Protein AF-A0A495IDY4-F1 (afdb_monomer_lite)

Organism: NCBI:txid386892

Sequence (135 aa):
MRDIVADVEARPLDPSDDPRRRYAGGVSPDGDLYDPQGVVLTVVAEEVAGSDAVRILRTDAGVRIAWEGCGCGGSPECRMSWLSPGDVEILRLAGSEPEVLGRGRTPSWIDVWRGEDGRRVLFAHGDVGWGDALA

Radius of gyration: 18.57 Å; chains: 1; bounding box: 38×39×66 Å

Structure (mmCIF, N/CA/C/O backbone):
data_AF-A0A495IDY4-F1
#
_entry.id   AF-A0A495IDY4-F1
#
loop_
_atom_site.group_PDB
_atom_site.id
_atom_site.type_symbol
_atom_site.label_atom_id
_atom_site.label_alt_id
_atom_site.label_comp_id
_atom_site.label_asym_id
_atom_site.label_entity_id
_atom_site.label_seq_id
_atom_site.pdbx_PDB_ins_code
_atom_site.Cartn_x
_atom_site.Cartn_y
_atom_site.Cartn_z
_atom_site.occupancy
_atom_site.B_iso_or_equiv
_atom_site.auth_seq_id
_atom_site.auth_comp_id
_atom_site.auth_asym_id
_atom_site.auth_atom_id
_atom_site.pdbx_PDB_model_num
ATOM 1 N N . MET A 1 1 ? 24.175 -18.217 -51.872 1.00 45.31 1 MET A N 1
ATOM 2 C CA . MET A 1 1 ? 23.631 -17.191 -50.962 1.00 45.31 1 MET A CA 1
ATOM 3 C C . MET A 1 1 ? 23.455 -17.892 -49.626 1.00 45.31 1 MET A C 1
ATOM 5 O O . MET A 1 1 ? 22.656 -18.811 -49.574 1.00 45.31 1 MET A O 1
ATOM 9 N N . ARG A 1 2 ? 24.357 -17.662 -48.662 1.00 43.53 2 ARG A N 1
ATOM 10 C CA . ARG A 1 2 ? 24.396 -18.407 -47.391 1.00 43.53 2 ARG A CA 1
ATOM 11 C C . ARG A 1 2 ? 23.557 -17.663 -46.357 1.00 43.53 2 ARG A C 1
ATOM 13 O O . ARG A 1 2 ? 23.829 -16.490 -46.116 1.00 43.53 2 ARG A O 1
ATOM 20 N N . ASP A 1 3 ? 22.581 -18.366 -45.796 1.00 46.03 3 ASP A N 1
ATOM 21 C CA . ASP A 1 3 ? 21.849 -17.988 -44.593 1.00 46.03 3 ASP A CA 1
ATOM 22 C C . ASP A 1 3 ? 22.819 -17.731 -43.435 1.00 46.03 3 ASP A C 1
ATOM 24 O O . ASP A 1 3 ? 23.678 -18.561 -43.132 1.00 46.03 3 ASP A O 1
ATOM 28 N N . ILE A 1 4 ? 22.668 -16.576 -42.792 1.00 47.88 4 ILE A N 1
ATOM 29 C CA . ILE A 1 4 ? 23.207 -16.294 -41.461 1.00 47.88 4 ILE A CA 1
ATOM 30 C C . ILE A 1 4 ? 21.991 -15.930 -40.615 1.00 47.88 4 ILE A C 1
ATOM 32 O O . ILE A 1 4 ? 21.691 -14.759 -40.396 1.00 47.88 4 ILE A O 1
ATOM 36 N N . VAL A 1 5 ? 21.239 -16.946 -40.195 1.00 50.88 5 VAL A N 1
ATOM 37 C CA . VAL A 1 5 ? 20.364 -16.798 -39.034 1.00 50.88 5 VAL A CA 1
ATOM 38 C C . VAL A 1 5 ? 21.294 -16.977 -37.846 1.00 50.88 5 VAL A C 1
ATOM 40 O O . VAL A 1 5 ? 21.751 -18.081 -37.567 1.00 50.88 5 VAL A O 1
ATOM 43 N N . ALA A 1 6 ? 21.698 -15.862 -37.245 1.00 52.44 6 ALA A N 1
ATOM 44 C CA . ALA A 1 6 ? 22.443 -15.894 -36.003 1.00 52.44 6 ALA A CA 1
ATOM 45 C C . ALA A 1 6 ? 21.514 -16.456 -34.924 1.00 52.44 6 ALA A C 1
ATOM 47 O O . ALA A 1 6 ? 20.547 -15.799 -34.535 1.00 52.44 6 ALA A O 1
ATOM 48 N N . ASP A 1 7 ? 21.816 -17.672 -34.473 1.00 47.59 7 ASP A N 1
ATOM 49 C CA . ASP A 1 7 ? 21.379 -18.189 -33.184 1.00 47.59 7 ASP A CA 1
ATOM 50 C C . ASP A 1 7 ? 21.839 -17.195 -32.114 1.00 47.59 7 ASP A C 1
ATOM 52 O O . ASP A 1 7 ? 22.994 -17.178 -31.685 1.00 47.59 7 ASP A O 1
ATOM 56 N N . VAL A 1 8 ? 20.929 -16.318 -31.698 1.00 56.97 8 VAL A N 1
ATOM 57 C CA . VAL A 1 8 ? 21.037 -15.649 -30.407 1.00 56.97 8 VAL A CA 1
ATOM 58 C C . VAL A 1 8 ? 20.713 -16.726 -29.383 1.00 56.97 8 VAL A C 1
ATOM 60 O O . VAL A 1 8 ? 19.572 -16.871 -28.947 1.00 56.97 8 VAL A O 1
ATOM 63 N N . GLU A 1 9 ? 21.714 -17.545 -29.060 1.00 52.09 9 GLU A N 1
ATOM 64 C CA . GLU A 1 9 ? 21.647 -18.451 -27.924 1.00 52.09 9 GLU A CA 1
ATOM 65 C C . GLU A 1 9 ? 21.310 -17.598 -26.701 1.00 52.09 9 GLU A C 1
ATOM 67 O O . GLU A 1 9 ? 22.083 -16.727 -26.290 1.00 52.09 9 GLU A O 1
ATOM 72 N N . ALA A 1 10 ? 20.106 -17.796 -26.167 1.00 59.25 10 ALA A N 1
ATOM 73 C CA . ALA A 1 10 ? 19.647 -17.138 -24.962 1.00 59.25 10 ALA A CA 1
ATOM 74 C C . ALA A 1 10 ? 20.629 -17.485 -23.838 1.00 59.25 10 ALA A C 1
ATOM 76 O O . ALA A 1 10 ? 20.575 -18.574 -23.264 1.00 59.25 10 ALA A O 1
ATOM 77 N N . ARG A 1 11 ? 21.562 -16.568 -23.539 1.00 55.53 11 ARG A N 1
ATOM 78 C CA . ARG A 1 11 ? 22.365 -16.654 -22.320 1.00 55.53 11 ARG A CA 1
ATOM 79 C C . ARG A 1 11 ? 21.371 -16.792 -21.168 1.00 55.53 11 ARG A C 1
ATOM 81 O O . ARG A 1 11 ? 20.459 -15.965 -21.090 1.00 55.53 11 ARG A O 1
ATOM 88 N N . PRO A 1 12 ? 21.509 -17.806 -20.298 1.00 56.28 12 PRO A N 1
ATOM 89 C CA . PRO A 1 12 ? 20.689 -17.865 -19.106 1.00 56.28 12 PRO A CA 1
ATOM 90 C C . PRO A 1 12 ? 20.910 -16.554 -18.356 1.00 56.28 12 PRO A C 1
ATOM 92 O O . PRO A 1 12 ? 22.054 -16.220 -18.036 1.00 56.28 12 PRO A O 1
ATOM 95 N N . LEU A 1 13 ? 19.833 -15.788 -18.165 1.00 59.78 13 LEU A N 1
ATOM 96 C CA . LEU A 1 13 ? 19.868 -14.603 -17.319 1.00 59.78 13 LEU A CA 1
ATOM 97 C C . LEU A 1 13 ? 20.404 -15.054 -15.962 1.00 59.78 13 LEU A C 1
ATOM 99 O O . LEU A 1 13 ? 19.945 -16.065 -15.417 1.00 59.78 13 LEU A O 1
ATOM 103 N N . ASP A 1 14 ? 21.412 -14.351 -15.451 1.00 65.25 14 ASP A N 1
ATOM 104 C CA . ASP A 1 14 ? 21.842 -14.555 -14.076 1.00 65.25 14 ASP A CA 1
ATOM 105 C C . ASP A 1 14 ? 20.590 -14.392 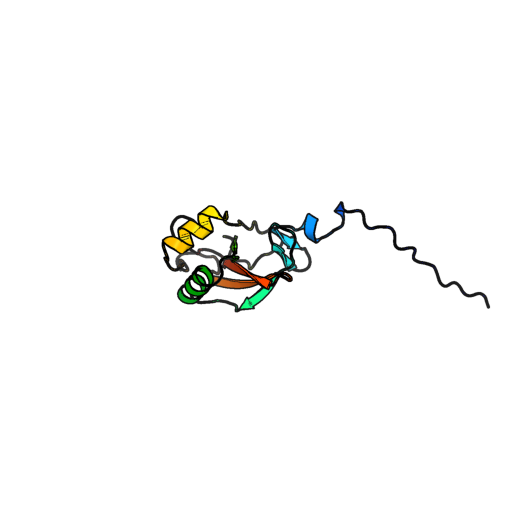-13.192 1.00 65.25 14 ASP A C 1
ATOM 107 O O . ASP A 1 14 ? 19.829 -13.447 -13.397 1.00 65.25 14 ASP A O 1
ATOM 111 N N . PRO A 1 15 ? 20.304 -15.280 -12.227 1.00 59.56 15 PRO A N 1
ATOM 112 C CA . PRO A 1 15 ? 19.169 -15.098 -11.323 1.00 59.56 15 PRO A CA 1
ATOM 113 C C . PRO A 1 15 ? 19.171 -13.752 -10.569 1.00 59.56 15 PRO A C 1
ATOM 115 O O . PRO A 1 15 ? 18.150 -13.387 -9.989 1.00 59.56 15 PRO A O 1
ATOM 118 N N . SER A 1 16 ? 20.296 -13.027 -10.541 1.00 63.22 16 SER A N 1
ATOM 119 C CA . SER A 1 16 ? 2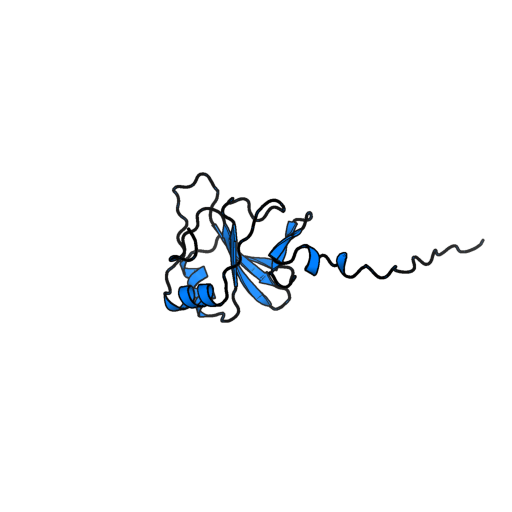0.415 -11.646 -10.046 1.00 63.22 16 SER A CA 1
ATOM 120 C C . SER A 1 16 ? 19.979 -10.556 -11.044 1.00 63.22 16 SER A C 1
ATOM 122 O O . SER A 1 16 ? 19.826 -9.394 -10.651 1.00 63.22 16 SER A O 1
ATOM 124 N N . ASP A 1 17 ? 19.719 -10.919 -12.301 1.00 79.38 17 ASP A N 1
ATOM 125 C CA . ASP A 1 17 ? 19.084 -10.086 -13.331 1.00 79.38 17 ASP A CA 1
ATOM 126 C C . ASP A 1 17 ? 17.559 -10.195 -13.347 1.00 79.38 17 ASP A C 1
ATOM 128 O O . ASP A 1 17 ? 16.910 -9.469 -14.097 1.00 79.38 17 ASP A O 1
ATOM 132 N N . ASP A 1 18 ? 16.970 -11.044 -12.500 1.00 87.50 18 ASP A N 1
ATOM 133 C CA . ASP A 1 18 ? 15.518 -11.108 -12.346 1.00 87.50 18 ASP A CA 1
ATOM 134 C C . ASP A 1 18 ? 14.991 -9.802 -11.708 1.00 87.50 18 ASP A C 1
ATOM 136 O O . ASP A 1 18 ? 15.255 -9.549 -10.520 1.00 87.50 18 ASP A O 1
ATOM 140 N N . PRO A 1 19 ? 14.227 -8.970 -12.448 1.00 88.12 19 PRO A N 1
ATOM 141 C CA . PRO A 1 19 ? 13.697 -7.710 -11.933 1.00 88.12 19 PRO A CA 1
ATOM 142 C C . PRO A 1 19 ? 12.803 -7.922 -10.709 1.00 88.12 19 PRO A C 1
ATOM 144 O O . PRO A 1 19 ? 12.821 -7.100 -9.796 1.00 88.12 19 PRO A O 1
ATOM 147 N N . ARG A 1 20 ? 12.113 -9.065 -10.616 1.00 90.75 20 ARG A N 1
ATOM 148 C CA . ARG A 1 20 ? 11.261 -9.400 -9.467 1.00 90.75 20 ARG A CA 1
ATOM 149 C C . ARG A 1 20 ? 12.054 -9.466 -8.170 1.00 90.75 20 ARG A C 1
ATOM 151 O O . ARG A 1 20 ? 11.572 -9.057 -7.122 1.00 90.75 20 ARG A O 1
ATOM 158 N N . ARG A 1 21 ? 13.292 -9.962 -8.226 1.00 90.06 21 ARG A N 1
ATOM 159 C CA . ARG A 1 21 ? 14.184 -10.010 -7.059 1.00 90.06 21 ARG A CA 1
ATOM 160 C C . ARG A 1 21 ? 14.843 -8.665 -6.800 1.00 90.06 21 ARG A C 1
ATOM 162 O O . ARG A 1 21 ? 14.984 -8.273 -5.648 1.00 90.06 21 ARG A O 1
ATOM 169 N N . ARG A 1 22 ? 15.260 -7.981 -7.867 1.00 90.56 22 ARG A N 1
ATOM 170 C CA . ARG A 1 22 ? 15.982 -6.706 -7.790 1.00 90.56 22 ARG A CA 1
ATOM 171 C C . ARG A 1 22 ? 15.126 -5.581 -7.213 1.00 90.56 22 ARG A C 1
ATOM 173 O O . ARG A 1 22 ? 15.655 -4.757 -6.473 1.00 90.56 22 ARG A O 1
ATOM 180 N N . TYR A 1 23 ? 13.839 -5.563 -7.544 1.00 91.88 23 TYR A N 1
ATOM 181 C CA . TYR A 1 23 ? 12.921 -4.484 -7.185 1.00 91.88 23 TYR A CA 1
ATOM 182 C C . TYR A 1 23 ? 11.875 -4.892 -6.147 1.00 91.88 23 TYR A C 1
ATOM 184 O O . TYR A 1 23 ? 10.955 -4.123 -5.907 1.00 91.88 23 TYR A O 1
ATOM 192 N N . ALA A 1 24 ? 12.005 -6.062 -5.509 1.00 93.62 24 ALA A N 1
ATOM 193 C CA . ALA A 1 24 ? 11.064 -6.521 -4.489 1.00 93.62 24 ALA A CA 1
ATOM 194 C C . ALA A 1 24 ? 10.797 -5.435 -3.426 1.00 93.62 24 ALA A C 1
ATOM 196 O O . ALA A 1 24 ? 11.708 -4.980 -2.733 1.00 93.62 24 ALA A O 1
ATOM 197 N N . GLY A 1 25 ? 9.530 -5.039 -3.302 1.00 93.38 25 GLY A N 1
ATOM 198 C CA . GLY A 1 25 ? 9.050 -4.014 -2.381 1.00 93.38 25 GLY A CA 1
ATOM 199 C C . GLY A 1 25 ? 9.277 -2.572 -2.843 1.00 93.38 25 GLY A C 1
ATOM 200 O O . GLY A 1 25 ? 9.081 -1.665 -2.034 1.00 93.38 25 GLY A O 1
ATOM 201 N N . GLY A 1 26 ? 9.703 -2.352 -4.086 1.00 92.75 26 GLY A N 1
ATOM 202 C CA . GLY A 1 26 ? 10.017 -1.039 -4.639 1.00 92.75 26 GLY A CA 1
ATOM 203 C C . GLY A 1 26 ? 9.559 -0.870 -6.086 1.00 92.75 26 GLY A C 1
ATOM 204 O O . GLY A 1 26 ? 8.755 -1.649 -6.597 1.00 92.75 26 GLY A O 1
ATOM 205 N N . VAL A 1 27 ? 10.077 0.172 -6.739 1.00 91.69 27 VAL A N 1
ATOM 206 C CA . VAL A 1 27 ? 9.711 0.553 -8.109 1.00 91.69 27 VAL A CA 1
ATOM 207 C C . VAL A 1 27 ? 10.919 0.418 -9.032 1.00 91.69 27 VAL A C 1
ATOM 209 O O . VAL A 1 27 ? 12.033 0.815 -8.676 1.00 91.69 27 VAL A O 1
ATOM 212 N N . SER A 1 28 ? 10.717 -0.179 -10.209 1.00 91.25 28 SER A N 1
ATOM 213 C CA . SER A 1 28 ? 11.749 -0.275 -11.244 1.00 91.25 28 SER A CA 1
ATOM 214 C C . SER A 1 28 ? 11.991 1.081 -11.924 1.00 91.25 28 SER A C 1
ATOM 216 O O . SER A 1 28 ? 11.131 1.958 -11.885 1.00 91.25 28 SER A O 1
ATOM 218 N N . PRO A 1 29 ? 13.125 1.268 -12.625 1.00 89.56 29 PRO A N 1
ATOM 219 C CA . PRO A 1 29 ? 13.356 2.458 -13.448 1.00 89.56 29 PRO A CA 1
ATOM 220 C C . PRO A 1 29 ? 12.285 2.717 -14.520 1.00 89.56 29 PRO A C 1
ATOM 222 O O . PRO A 1 29 ? 12.134 3.858 -14.947 1.00 89.56 29 PRO A O 1
ATOM 225 N N . ASP A 1 30 ? 11.553 1.679 -14.934 1.00 89.38 30 ASP A N 1
ATOM 226 C CA . ASP A 1 30 ? 10.466 1.767 -15.915 1.00 89.38 30 ASP A CA 1
ATOM 227 C C . ASP A 1 30 ? 9.118 2.165 -15.278 1.00 89.38 30 ASP A C 1
ATOM 229 O O . ASP A 1 30 ? 8.149 2.415 -15.990 1.00 89.38 30 ASP A O 1
ATOM 233 N N . GLY A 1 31 ? 9.061 2.268 -13.943 1.00 87.75 31 GLY A N 1
ATOM 234 C CA . GLY A 1 31 ? 7.874 2.671 -13.186 1.00 87.75 31 GLY A CA 1
ATOM 235 C C . GLY A 1 31 ? 7.005 1.513 -12.688 1.00 87.75 31 GLY A C 1
ATOM 236 O O . GLY A 1 31 ? 5.935 1.757 -12.136 1.00 87.75 31 GLY A O 1
ATOM 237 N N . ASP A 1 32 ? 7.443 0.261 -12.845 1.00 91.81 32 ASP A N 1
ATOM 238 C CA . ASP A 1 32 ? 6.697 -0.892 -12.335 1.00 91.81 32 ASP A CA 1
ATOM 239 C C . ASP A 1 32 ? 6.866 -1.014 -10.820 1.00 91.81 32 ASP A C 1
ATOM 241 O O . ASP A 1 32 ? 7.991 -1.095 -10.321 1.00 91.81 32 ASP A O 1
ATOM 245 N N . LEU A 1 33 ? 5.754 -1.101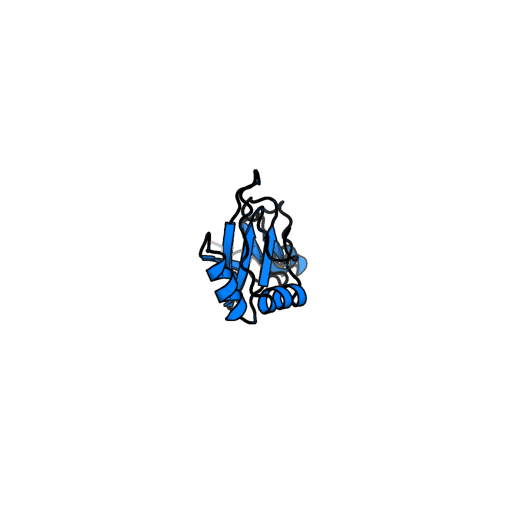 -10.092 1.00 92.69 33 LEU A N 1
ATOM 246 C CA . LEU A 1 33 ? 5.741 -1.362 -8.656 1.00 92.69 33 LEU A CA 1
ATOM 247 C C . LEU A 1 33 ? 5.746 -2.871 -8.378 1.00 92.69 33 LEU A C 1
ATOM 249 O O . LEU A 1 33 ? 4.965 -3.624 -8.963 1.00 92.69 33 LEU A O 1
ATOM 253 N N . TYR A 1 34 ? 6.575 -3.306 -7.431 1.00 95.06 34 TYR A N 1
ATOM 254 C CA . TYR A 1 34 ? 6.674 -4.694 -6.989 1.00 95.06 34 TYR A CA 1
ATOM 255 C C . TYR A 1 34 ? 6.356 -4.815 -5.500 1.00 95.06 34 TYR A C 1
ATOM 257 O O . TYR A 1 34 ? 6.813 -4.022 -4.675 1.00 95.06 34 TYR A O 1
ATOM 265 N N . ASP A 1 35 ? 5.626 -5.863 -5.126 1.00 95.31 35 ASP A N 1
ATOM 266 C CA . ASP A 1 35 ? 5.449 -6.219 -3.719 1.00 95.31 35 ASP A CA 1
ATOM 267 C C . ASP A 1 35 ? 6.758 -6.767 -3.097 1.00 95.31 35 ASP A C 1
ATOM 269 O O . ASP A 1 35 ? 7.713 -7.075 -3.822 1.00 95.31 35 ASP A O 1
ATOM 273 N N . PRO A 1 36 ? 6.842 -6.945 -1.762 1.00 95.38 36 PRO A N 1
ATOM 274 C CA . PRO A 1 36 ? 8.039 -7.474 -1.095 1.00 95.38 36 PRO A CA 1
ATOM 275 C C . PRO A 1 36 ? 8.456 -8.892 -1.518 1.00 95.38 36 PRO A C 1
ATOM 277 O O . PRO A 1 36 ? 9.500 -9.382 -1.094 1.00 95.38 36 PRO A O 1
ATOM 280 N N . GLN A 1 37 ? 7.633 -9.583 -2.302 1.00 94.06 37 GLN A N 1
ATOM 281 C CA . GLN A 1 37 ? 7.851 -10.923 -2.828 1.00 94.06 37 GLN A CA 1
ATOM 282 C C . GLN A 1 37 ? 8.233 -10.886 -4.316 1.00 94.06 37 GLN A C 1
ATOM 284 O O . GLN A 1 37 ? 8.472 -11.943 -4.902 1.00 94.06 37 GLN A O 1
ATOM 289 N N . GLY A 1 38 ? 8.331 -9.694 -4.912 1.00 95.19 38 GLY A N 1
ATOM 290 C CA . GLY A 1 38 ? 8.677 -9.494 -6.313 1.00 95.19 38 GLY A CA 1
ATOM 291 C C . GLY A 1 38 ? 7.504 -9.660 -7.278 1.00 95.19 38 GLY A C 1
ATOM 292 O O . GLY A 1 38 ? 7.727 -9.835 -8.474 1.00 95.19 38 GLY A O 1
ATOM 293 N N . VAL A 1 39 ? 6.260 -9.646 -6.799 1.00 96.19 39 VAL A N 1
ATOM 294 C CA . VAL A 1 39 ? 5.070 -9.681 -7.659 1.00 96.19 39 VAL A CA 1
ATOM 295 C C . VAL A 1 39 ? 4.824 -8.287 -8.218 1.00 96.19 39 VAL A C 1
ATOM 297 O O . VAL A 1 39 ? 4.726 -7.328 -7.454 1.00 96.19 39 VAL A O 1
ATOM 300 N N . VAL A 1 40 ? 4.694 -8.187 -9.542 1.00 95.88 40 VAL A N 1
ATOM 301 C CA . VAL A 1 40 ? 4.346 -6.934 -10.226 1.00 95.88 40 VAL A CA 1
ATOM 302 C C . VAL A 1 40 ? 2.926 -6.530 -9.844 1.00 95.88 40 VAL A C 1
ATOM 304 O O . VAL A 1 40 ? 2.011 -7.361 -9.832 1.00 95.88 40 VAL A O 1
ATOM 307 N N . LEU A 1 41 ? 2.747 -5.252 -9.537 1.00 96.44 41 LEU A N 1
ATOM 308 C CA . LEU A 1 41 ? 1.481 -4.656 -9.151 1.00 96.44 41 LEU A CA 1
ATOM 309 C C . LEU A 1 41 ? 0.957 -3.753 -10.268 1.00 96.44 41 LEU A C 1
ATOM 311 O O . LEU A 1 41 ? 1.703 -3.009 -10.893 1.00 96.44 41 LEU A O 1
ATOM 315 N N . THR A 1 42 ? -0.358 -3.767 -10.464 1.00 96.81 42 THR A N 1
ATOM 316 C CA . THR A 1 42 ? -1.059 -2.831 -11.353 1.00 96.81 42 THR A CA 1
ATOM 317 C C . THR A 1 42 ? -2.114 -2.065 -10.576 1.00 96.81 42 THR A C 1
ATOM 319 O O . THR A 1 42 ? -2.862 -2.681 -9.807 1.00 96.81 42 THR A O 1
ATOM 322 N N . VAL A 1 43 ? -2.219 -0.758 -10.799 1.00 96.31 43 VAL A N 1
ATOM 323 C CA . VAL A 1 43 ? -3.289 0.056 -10.217 1.00 96.31 43 VAL A CA 1
ATOM 324 C C . VAL A 1 43 ? -4.657 -0.411 -10.731 1.00 96.31 43 VAL A C 1
ATOM 326 O O . VAL A 1 43 ? -4.829 -0.720 -11.911 1.00 96.31 43 VAL A O 1
ATOM 329 N N . VAL A 1 44 ? -5.631 -0.534 -9.829 1.00 97.56 44 VAL A N 1
ATOM 330 C CA . VAL A 1 44 ? -7.013 -0.940 -10.151 1.00 97.56 44 VAL A CA 1
ATOM 331 C C . VAL A 1 44 ? -8.061 0.060 -9.671 1.00 97.56 44 VAL A C 1
ATOM 333 O O . VAL A 1 44 ? -9.191 0.018 -10.155 1.00 97.56 44 VAL A O 1
ATOM 336 N N . ALA A 1 45 ? -7.706 0.938 -8.735 1.00 97.56 45 ALA A N 1
ATOM 337 C CA . ALA A 1 45 ? -8.482 2.114 -8.370 1.00 97.56 45 ALA A CA 1
ATOM 338 C C . ALA A 1 45 ? -7.534 3.184 -7.824 1.00 97.56 45 ALA A C 1
ATOM 340 O O . ALA A 1 45 ? -6.658 2.858 -7.025 1.00 97.56 45 ALA A O 1
ATOM 341 N N . GLU A 1 46 ? -7.733 4.425 -8.245 1.00 96.38 46 GLU A N 1
ATOM 342 C CA . GLU A 1 46 ? -6.945 5.577 -7.804 1.00 96.38 46 GLU A CA 1
ATOM 343 C C . GLU A 1 46 ? -7.746 6.419 -6.806 1.00 96.38 46 GLU A C 1
ATOM 345 O O . GLU A 1 46 ? -8.978 6.452 -6.878 1.00 96.38 46 GLU A O 1
ATOM 350 N N . GLU A 1 47 ? -7.048 7.083 -5.885 1.00 94.81 47 GLU A N 1
ATOM 351 C CA . GLU A 1 47 ? -7.597 8.064 -4.935 1.00 94.81 47 GLU A CA 1
ATOM 352 C C . GLU A 1 47 ? -8.867 7.584 -4.193 1.00 94.81 47 GLU A C 1
ATOM 354 O O . GLU A 1 47 ? -9.887 8.277 -4.112 1.00 94.81 47 GLU A O 1
ATOM 359 N N . VAL A 1 48 ? -8.832 6.368 -3.639 1.00 96.56 48 VAL A N 1
ATOM 360 C CA . VAL A 1 48 ? -9.974 5.791 -2.918 1.00 96.56 48 VAL A CA 1
ATOM 361 C C . VAL A 1 48 ? -10.213 6.470 -1.569 1.00 96.56 48 VAL A C 1
ATOM 363 O O . VAL A 1 48 ? -9.288 6.878 -0.866 1.00 96.56 48 VAL A O 1
ATOM 366 N N . ALA A 1 49 ? -11.481 6.536 -1.157 1.00 95.31 49 ALA A N 1
ATOM 367 C CA . ALA A 1 49 ? -11.851 7.046 0.159 1.00 95.31 49 ALA A CA 1
ATOM 368 C C . ALA A 1 49 ? -11.363 6.119 1.291 1.00 95.31 49 ALA A C 1
ATOM 370 O O . ALA A 1 49 ? -11.294 4.896 1.131 1.00 95.31 49 ALA A O 1
ATOM 371 N N . GLY A 1 50 ? -11.112 6.677 2.480 1.00 94.81 50 GLY A N 1
ATOM 372 C CA . GLY A 1 50 ? -10.681 5.895 3.648 1.00 94.81 50 GLY A CA 1
ATOM 373 C C . GLY A 1 50 ? -11.662 4.783 4.042 1.00 94.81 50 GLY A C 1
ATOM 374 O O . GLY A 1 50 ? -11.250 3.663 4.353 1.00 94.81 50 GLY A O 1
ATOM 375 N N . SER A 1 51 ? -12.965 5.033 3.915 1.00 95.62 51 SER A N 1
ATOM 376 C CA . SER A 1 51 ? -14.010 4.021 4.125 1.00 95.62 51 SER A CA 1
ATOM 377 C C . SER A 1 51 ? -13.911 2.833 3.154 1.00 95.62 51 SER A C 1
ATOM 379 O O . SER A 1 51 ? -14.134 1.685 3.554 1.00 95.62 51 SER A O 1
ATOM 381 N N . ASP A 1 52 ? -13.503 3.058 1.901 1.00 96.69 52 ASP A N 1
ATOM 382 C CA . ASP A 1 52 ? -13.244 1.987 0.935 1.00 96.69 52 ASP A CA 1
ATOM 383 C C . ASP A 1 52 ? -11.977 1.200 1.277 1.00 96.69 52 ASP A C 1
ATOM 385 O O . ASP A 1 52 ? -11.983 -0.033 1.185 1.00 96.69 52 ASP A O 1
ATOM 389 N N . ALA A 1 53 ? -10.925 1.880 1.743 1.00 96.62 53 ALA A N 1
ATOM 390 C CA . ALA A 1 53 ? -9.707 1.238 2.230 1.00 96.62 53 ALA A CA 1
ATOM 391 C C . ALA A 1 53 ? -10.006 0.302 3.418 1.00 96.62 53 ALA A C 1
ATOM 393 O O . ALA A 1 53 ? -9.596 -0.862 3.412 1.00 96.62 53 ALA A O 1
ATOM 394 N N . VAL A 1 54 ? -10.816 0.745 4.388 1.00 96.19 54 VAL A N 1
ATOM 395 C CA . VAL A 1 54 ? -11.263 -0.093 5.517 1.00 96.19 54 VAL A CA 1
ATOM 396 C C . VAL A 1 54 ? -12.140 -1.253 5.057 1.00 96.19 54 VAL A C 1
ATOM 398 O O . VAL A 1 54 ? -11.985 -2.380 5.536 1.00 96.19 54 VAL A O 1
ATOM 401 N N . ARG A 1 55 ? -13.055 -1.023 4.110 1.00 96.44 55 ARG A N 1
ATOM 402 C CA . ARG A 1 55 ? -13.891 -2.089 3.544 1.00 96.44 55 ARG A CA 1
ATOM 403 C C . ARG A 1 55 ? -13.036 -3.170 2.882 1.00 96.44 55 ARG A C 1
ATOM 405 O O . ARG A 1 55 ? -13.293 -4.356 3.099 1.00 96.44 55 ARG A O 1
ATOM 412 N N . ILE A 1 56 ? -12.022 -2.791 2.103 1.00 96.50 56 ILE A N 1
ATOM 413 C CA . ILE A 1 56 ? -11.066 -3.736 1.509 1.00 96.50 56 ILE A CA 1
ATOM 414 C C . ILE A 1 56 ? -10.312 -4.474 2.617 1.00 96.50 56 ILE A C 1
ATOM 416 O O . ILE A 1 56 ? -10.313 -5.702 2.622 1.00 96.50 56 ILE A O 1
ATOM 420 N N . LEU A 1 57 ? -9.770 -3.753 3.603 1.00 96.00 57 LEU A N 1
ATOM 421 C CA . LEU A 1 57 ? -9.018 -4.333 4.717 1.00 96.00 57 LEU A CA 1
ATOM 422 C C . LEU A 1 57 ? -9.799 -5.396 5.501 1.00 96.00 57 LEU A C 1
ATOM 424 O O . LEU A 1 57 ? -9.234 -6.416 5.903 1.00 96.00 57 LEU A O 1
ATOM 428 N N . ARG A 1 58 ? -11.105 -5.187 5.691 1.00 94.56 58 ARG A N 1
ATOM 429 C CA . ARG A 1 58 ? -11.991 -6.128 6.391 1.00 94.56 58 ARG A CA 1
ATOM 430 C C . ARG A 1 58 ? -12.409 -7.330 5.548 1.00 94.56 58 ARG A C 1
ATOM 432 O O . ARG A 1 58 ? -12.684 -8.386 6.108 1.00 94.56 58 ARG A O 1
ATOM 439 N N . THR A 1 59 ? -12.522 -7.168 4.232 1.00 94.44 59 THR A N 1
ATOM 440 C CA . THR A 1 59 ? -13.067 -8.209 3.340 1.00 94.44 59 THR A CA 1
ATOM 441 C C . THR A 1 59 ? -11.992 -9.050 2.660 1.00 94.44 59 THR A C 1
ATOM 443 O O . THR A 1 59 ? -12.285 -10.162 2.225 1.00 94.44 59 THR A O 1
ATOM 446 N N . ASP A 1 60 ? -10.756 -8.557 2.598 1.00 94.19 60 ASP A N 1
ATOM 447 C CA . ASP A 1 60 ? -9.619 -9.234 1.987 1.00 94.19 60 ASP A CA 1
ATOM 448 C C . ASP A 1 60 ? -8.561 -9.570 3.050 1.00 94.19 60 ASP A C 1
ATOM 450 O O . ASP A 1 60 ? -7.768 -8.729 3.482 1.00 94.19 60 ASP A O 1
ATOM 454 N N . ALA A 1 61 ? -8.549 -10.830 3.491 1.00 86.75 61 ALA A N 1
ATOM 455 C CA . ALA A 1 61 ? -7.599 -11.316 4.492 1.00 86.75 61 ALA A CA 1
ATOM 456 C C . ALA A 1 61 ? -6.135 -11.257 4.012 1.00 86.75 61 ALA A C 1
ATOM 458 O O . ALA A 1 61 ? -5.224 -11.242 4.838 1.00 86.75 61 ALA A O 1
ATOM 459 N N . GLY A 1 62 ? -5.907 -11.223 2.693 1.00 91.94 62 GLY A N 1
ATOM 460 C CA . GLY A 1 62 ? -4.580 -11.218 2.079 1.00 91.94 62 GLY A CA 1
ATOM 461 C C . GLY A 1 62 ? -4.067 -9.834 1.691 1.00 91.94 62 GLY A C 1
ATOM 462 O O . GLY A 1 62 ? -2.985 -9.755 1.105 1.00 91.94 62 GLY A O 1
ATOM 463 N N . VAL A 1 63 ? -4.819 -8.766 1.982 1.00 96.31 63 VAL A N 1
ATOM 464 C CA . VAL A 1 63 ? -4.411 -7.406 1.622 1.00 96.31 63 VAL A CA 1
ATOM 465 C C . VAL A 1 63 ? -3.101 -7.023 2.312 1.00 96.31 63 VAL A C 1
ATOM 467 O O . VAL A 1 63 ? -2.864 -7.368 3.473 1.00 96.31 63 VAL A O 1
ATOM 470 N N . ARG A 1 64 ? -2.260 -6.272 1.603 1.00 97.00 64 ARG A N 1
ATOM 471 C CA . ARG A 1 64 ? -1.082 -5.612 2.178 1.00 97.00 64 ARG A CA 1
ATOM 472 C C . ARG A 1 64 ? -1.230 -4.103 2.137 1.00 97.00 64 ARG A C 1
ATOM 474 O O . ARG A 1 64 ? -2.013 -3.576 1.353 1.00 97.00 64 ARG A O 1
ATOM 481 N N . ILE A 1 65 ? -0.455 -3.425 2.974 1.00 97.19 65 ILE A N 1
ATOM 482 C CA . ILE A 1 65 ? -0.418 -1.967 3.020 1.00 97.19 65 ILE A CA 1
ATOM 483 C C . ILE A 1 65 ? 1.018 -1.524 2.757 1.00 97.19 65 ILE A C 1
ATOM 485 O O . ILE A 1 65 ? 1.946 -1.979 3.432 1.00 97.19 65 ILE A O 1
ATOM 489 N N . ALA A 1 66 ? 1.175 -0.666 1.756 1.00 96.19 66 ALA A N 1
ATOM 490 C CA . ALA A 1 66 ? 2.408 0.043 1.455 1.00 96.19 66 ALA A CA 1
ATOM 491 C C . ALA A 1 66 ? 2.211 1.530 1.757 1.00 96.19 66 ALA A C 1
ATOM 493 O O . ALA A 1 66 ? 1.099 2.048 1.646 1.00 96.19 66 ALA A O 1
ATOM 494 N N . TRP A 1 67 ? 3.286 2.215 2.122 1.00 95.06 67 TRP A N 1
ATOM 495 C CA . TRP A 1 67 ? 3.281 3.651 2.363 1.00 95.06 67 TRP A CA 1
ATOM 496 C C . TRP A 1 67 ? 4.546 4.315 1.830 1.00 95.06 67 TRP A C 1
ATOM 498 O O . TRP A 1 67 ? 5.651 3.796 2.008 1.00 95.06 67 TRP A O 1
ATOM 508 N N . GLU A 1 68 ? 4.384 5.482 1.215 1.00 92.06 68 GLU A N 1
ATOM 509 C CA . GLU A 1 68 ? 5.472 6.401 0.891 1.00 92.06 68 GLU A CA 1
ATOM 510 C C . GLU A 1 68 ? 5.166 7.824 1.377 1.00 92.06 68 GLU A C 1
ATOM 512 O O . GLU A 1 68 ? 4.202 8.452 0.957 1.00 92.06 68 GLU A O 1
ATOM 517 N N . GLY A 1 69 ? 6.030 8.388 2.223 1.00 88.12 69 GLY A N 1
ATOM 518 C CA . GLY A 1 69 ? 5.820 9.740 2.759 1.00 88.12 69 GLY A CA 1
ATOM 519 C C . GLY A 1 69 ? 6.137 10.891 1.787 1.00 88.12 69 GLY A C 1
ATOM 520 O O . GLY A 1 69 ? 5.792 12.031 2.072 1.00 88.12 69 GLY A O 1
ATOM 521 N N . CYS A 1 70 ? 6.803 10.644 0.646 1.00 86.31 70 CYS A N 1
ATOM 522 C CA . CYS A 1 70 ? 7.159 11.714 -0.309 1.00 86.31 70 CYS A CA 1
ATOM 523 C C . CYS A 1 70 ? 5.935 12.307 -1.031 1.00 86.31 70 CYS A C 1
ATOM 525 O O . CYS A 1 70 ? 6.011 13.447 -1.490 1.00 86.31 70 CYS A O 1
ATOM 527 N N . GLY A 1 71 ? 4.849 11.533 -1.177 1.00 82.75 71 GLY A N 1
ATOM 528 C CA . GLY A 1 71 ? 3.677 11.918 -1.970 1.00 82.75 71 GLY A CA 1
ATOM 529 C C . GLY A 1 71 ? 3.951 12.037 -3.471 1.00 82.75 71 GLY A C 1
ATOM 530 O O . GLY A 1 71 ? 3.399 12.909 -4.138 1.00 82.75 71 GLY A O 1
ATOM 531 N N . CYS A 1 72 ? 4.871 11.235 -3.995 1.00 82.69 72 CYS A N 1
ATOM 532 C CA . CYS A 1 72 ? 5.398 11.367 -5.349 1.00 82.69 72 CYS A CA 1
ATOM 533 C C . CYS A 1 72 ? 4.929 10.251 -6.294 1.00 82.69 72 CYS A C 1
ATOM 535 O O . CYS A 1 72 ? 5.235 10.298 -7.485 1.00 82.69 72 CYS A O 1
ATOM 537 N N . GLY A 1 73 ? 4.154 9.291 -5.784 1.00 77.62 73 GLY A N 1
ATOM 538 C CA . GLY A 1 73 ? 3.507 8.247 -6.573 1.00 77.62 73 GLY A CA 1
ATOM 539 C C . GLY A 1 73 ? 4.393 7.034 -6.842 1.00 77.62 73 GLY A C 1
ATOM 540 O O . GLY A 1 73 ? 4.139 6.308 -7.796 1.00 77.62 73 GLY A O 1
ATOM 541 N N . GLY A 1 74 ? 5.428 6.803 -6.027 1.00 75.88 74 GLY A N 1
ATOM 542 C CA . GLY A 1 74 ? 6.304 5.643 -6.163 1.00 75.88 74 GLY A CA 1
ATOM 543 C C . GLY A 1 74 ? 7.386 5.809 -7.228 1.00 75.88 74 GLY A C 1
ATOM 544 O O . GLY A 1 74 ? 7.529 4.957 -8.094 1.00 75.88 74 GLY A O 1
ATOM 545 N N . SER A 1 75 ? 8.186 6.874 -7.181 1.00 79.25 75 SER A N 1
ATOM 546 C CA . SER A 1 75 ? 9.390 6.941 -8.021 1.00 79.25 75 SER A CA 1
ATOM 547 C C . SER A 1 75 ? 10.505 6.003 -7.506 1.00 79.25 75 SER A C 1
ATOM 549 O O . SER A 1 75 ? 10.494 5.627 -6.329 1.00 79.25 75 SER A O 1
ATOM 551 N N . PRO A 1 76 ? 11.491 5.607 -8.340 1.00 79.94 76 PRO A N 1
ATOM 552 C CA . PRO A 1 76 ? 12.564 4.687 -7.934 1.00 79.94 76 PRO A CA 1
ATOM 553 C C . PRO A 1 76 ? 13.395 5.173 -6.737 1.00 79.94 76 PRO A C 1
ATOM 555 O O . PRO A 1 76 ? 13.939 4.371 -5.979 1.00 79.94 76 PRO A O 1
ATOM 558 N N . GLU A 1 77 ? 13.512 6.488 -6.559 1.00 80.56 77 GLU 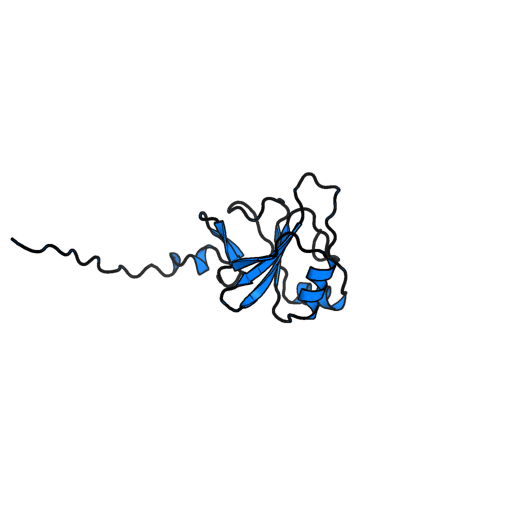A N 1
ATOM 559 C CA . GLU A 1 77 ? 14.196 7.105 -5.424 1.00 80.56 77 GLU A CA 1
ATOM 560 C C . GLU A 1 77 ? 13.381 7.096 -4.122 1.00 80.56 77 GLU A C 1
ATOM 562 O O . GLU A 1 77 ? 13.911 7.450 -3.062 1.00 80.56 77 GLU A O 1
ATOM 567 N N . CYS A 1 78 ? 12.116 6.675 -4.170 1.00 79.25 78 CYS A N 1
ATOM 568 C CA . CYS A 1 78 ? 11.220 6.769 -3.034 1.00 79.25 78 CYS A CA 1
ATOM 569 C C . CYS A 1 78 ? 11.154 5.490 -2.227 1.00 79.25 78 CYS A C 1
ATOM 571 O O . CYS A 1 78 ? 10.944 4.377 -2.709 1.00 79.25 78 CYS A O 1
ATOM 573 N N . ARG A 1 79 ? 11.382 5.675 -0.928 1.00 82.81 79 ARG A N 1
ATOM 574 C CA . ARG A 1 79 ? 11.436 4.580 0.019 1.00 82.81 79 ARG A CA 1
ATOM 575 C C . ARG A 1 79 ? 10.023 4.201 0.429 1.00 82.81 79 ARG A C 1
ATOM 577 O O . ARG A 1 79 ? 9.414 4.863 1.266 1.00 82.81 79 ARG A O 1
ATOM 584 N N . MET A 1 80 ? 9.559 3.090 -0.121 1.00 88.94 80 MET A N 1
ATOM 585 C CA . MET A 1 80 ? 8.336 2.436 0.315 1.00 88.94 80 MET A CA 1
ATOM 586 C C . MET A 1 80 ? 8.558 1.692 1.629 1.00 88.94 80 MET A C 1
ATOM 588 O O . MET A 1 80 ? 9.560 0.998 1.827 1.00 88.94 80 MET A O 1
ATOM 592 N N . SER A 1 81 ? 7.593 1.831 2.527 1.00 93.06 81 SER A N 1
ATOM 593 C CA . SER A 1 81 ? 7.489 1.051 3.752 1.00 93.06 81 SER A CA 1
ATOM 594 C C . SER A 1 81 ? 6.307 0.106 3.628 1.00 93.06 81 SER A C 1
ATOM 596 O O . SER A 1 81 ? 5.201 0.522 3.301 1.00 93.06 81 SER A O 1
ATOM 598 N N . TRP A 1 82 ? 6.543 -1.171 3.897 1.00 95.88 82 TRP A N 1
ATOM 599 C CA . TRP A 1 82 ? 5.507 -2.195 3.893 1.00 95.88 82 TRP A CA 1
ATOM 600 C C . TRP A 1 82 ? 5.167 -2.553 5.327 1.00 95.88 82 TRP A C 1
ATOM 602 O O . TRP A 1 82 ? 6.058 -2.913 6.100 1.00 95.88 82 TRP A O 1
ATOM 612 N N . LEU A 1 83 ? 3.887 -2.459 5.676 1.00 96.19 83 LEU A N 1
ATOM 613 C CA . LEU A 1 83 ? 3.436 -2.823 7.013 1.00 96.19 83 LEU A CA 1
ATOM 614 C C . LEU A 1 83 ? 3.610 -4.323 7.227 1.00 96.19 83 LEU A C 1
ATOM 616 O O . LEU A 1 83 ? 3.403 -5.137 6.317 1.00 96.19 83 LEU A O 1
ATOM 620 N N . SER A 1 84 ? 3.975 -4.698 8.453 1.00 94.88 84 SER A N 1
ATOM 621 C CA . SER A 1 84 ? 4.044 -6.107 8.809 1.00 94.88 84 SER A CA 1
ATOM 622 C C . SER A 1 84 ? 2.634 -6.717 8.822 1.00 94.88 84 SER A C 1
ATOM 624 O O . SER A 1 84 ? 1.650 -6.005 9.043 1.00 94.88 84 SER A O 1
ATOM 626 N N . PRO A 1 85 ? 2.492 -8.044 8.652 1.00 94.25 85 PRO A N 1
ATOM 627 C CA . PRO A 1 85 ? 1.190 -8.697 8.791 1.00 94.25 85 PRO A CA 1
ATOM 628 C C . PRO A 1 85 ? 0.507 -8.418 10.140 1.00 94.25 85 PRO A C 1
ATOM 630 O O . PRO A 1 85 ? -0.717 -8.364 10.200 1.00 94.25 85 PRO A O 1
ATOM 633 N N . GLY A 1 86 ? 1.293 -8.221 11.207 1.00 94.25 86 GLY A N 1
ATOM 634 C CA . GLY A 1 86 ? 0.782 -7.860 12.528 1.00 94.25 86 GLY A CA 1
ATOM 635 C C . GLY A 1 86 ? 0.188 -6.452 12.565 1.00 94.25 86 GLY A C 1
ATOM 636 O O . GLY A 1 86 ? -0.910 -6.281 13.083 1.00 94.25 86 GLY A O 1
ATOM 637 N N . ASP A 1 87 ? 0.855 -5.470 11.957 1.00 95.25 87 ASP A N 1
ATOM 638 C CA . ASP A 1 87 ? 0.354 -4.087 11.897 1.00 95.25 87 ASP A CA 1
ATOM 639 C C . ASP A 1 87 ? -0.924 -3.997 11.056 1.00 95.25 87 ASP A C 1
ATOM 641 O O . ASP A 1 87 ? -1.887 -3.340 11.447 1.00 95.25 87 ASP A O 1
ATOM 645 N N . VAL A 1 88 ? -0.976 -4.727 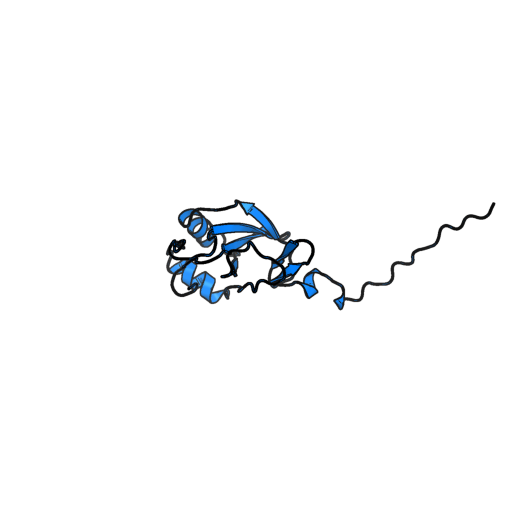9.935 1.00 95.75 88 VAL A N 1
ATOM 646 C CA . VAL A 1 88 ? -2.187 -4.829 9.105 1.00 95.75 88 VAL A CA 1
ATOM 647 C C . VAL A 1 88 ? -3.347 -5.439 9.899 1.00 95.75 88 VAL A C 1
ATOM 649 O O . VAL A 1 88 ? -4.476 -4.957 9.800 1.00 95.75 88 VAL A O 1
ATOM 652 N N . GLU A 1 89 ? -3.092 -6.471 10.709 1.00 94.50 89 GLU A N 1
ATOM 653 C CA . GLU A 1 89 ? -4.120 -7.071 11.569 1.00 94.50 89 GLU A CA 1
ATOM 654 C C . GLU A 1 89 ? -4.580 -6.115 12.676 1.00 94.50 89 GLU A C 1
ATOM 656 O O . GLU A 1 89 ? -5.779 -6.007 12.929 1.00 94.50 89 GLU A O 1
ATOM 661 N N . ILE A 1 90 ? -3.664 -5.363 13.294 1.00 94.00 90 ILE A N 1
ATOM 662 C CA . ILE A 1 90 ? -4.011 -4.332 14.282 1.00 94.00 90 ILE A CA 1
ATOM 663 C C . ILE A 1 90 ? -4.941 -3.286 13.656 1.00 94.00 90 ILE A C 1
ATOM 665 O O . ILE A 1 90 ? -5.989 -2.984 14.228 1.00 94.00 90 ILE A O 1
ATOM 669 N N . LEU A 1 91 ? -4.615 -2.784 12.460 1.00 94.69 91 LEU A N 1
ATOM 670 C CA . LEU A 1 91 ? -5.474 -1.843 11.735 1.00 94.69 91 LEU A CA 1
ATOM 671 C C . LEU A 1 91 ? -6.833 -2.456 11.386 1.00 94.69 91 LEU A C 1
ATOM 673 O O . LEU A 1 91 ? -7.867 -1.802 11.539 1.00 94.69 91 LEU A O 1
ATOM 677 N N . ARG A 1 92 ? -6.853 -3.726 10.964 1.00 94.56 92 ARG A N 1
ATOM 678 C CA . ARG A 1 92 ? -8.086 -4.453 10.644 1.00 94.56 92 ARG A CA 1
ATOM 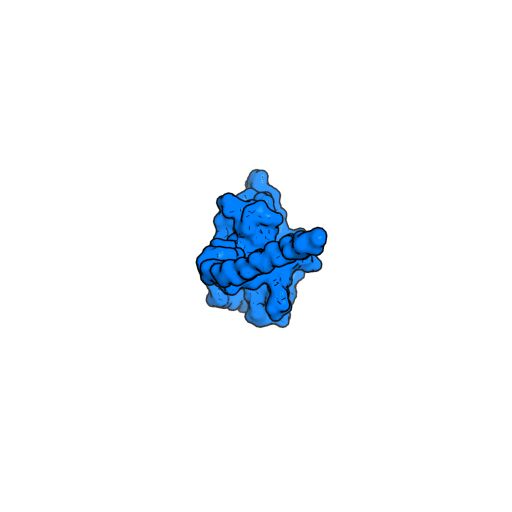679 C C . ARG A 1 92 ? -9.010 -4.556 11.858 1.00 94.56 92 ARG A C 1
ATOM 681 O O . ARG A 1 92 ? -10.209 -4.313 11.716 1.00 94.56 92 ARG A O 1
ATOM 688 N N . LEU A 1 93 ? -8.464 -4.896 13.028 1.00 93.44 93 LEU A N 1
ATOM 689 C CA . LEU A 1 93 ? -9.216 -5.038 14.278 1.00 93.44 93 LEU A CA 1
ATOM 690 C C . LEU A 1 93 ? -9.662 -3.688 14.850 1.00 93.44 93 LEU A C 1
ATOM 692 O O . LEU A 1 93 ? -10.785 -3.586 15.341 1.00 93.44 93 LEU A O 1
ATOM 696 N N . ALA A 1 94 ? -8.817 -2.655 14.768 1.00 92.69 94 ALA A N 1
ATOM 697 C CA . ALA A 1 94 ? -9.173 -1.300 15.188 1.00 92.69 94 ALA A CA 1
ATOM 698 C C . ALA A 1 94 ? -10.294 -0.723 14.312 1.00 92.69 94 ALA A C 1
ATOM 700 O O . ALA A 1 94 ? -11.211 -0.069 14.805 1.00 92.69 94 ALA A O 1
ATOM 701 N N . GLY A 1 95 ? -10.235 -0.992 13.005 1.00 89.50 95 GLY A N 1
ATOM 702 C CA . GLY A 1 95 ? -11.254 -0.581 12.051 1.00 89.50 95 GLY A CA 1
ATOM 703 C C . GLY A 1 95 ? -11.309 0.924 11.788 1.00 89.50 95 GLY A C 1
ATOM 704 O O . GLY A 1 95 ? -12.290 1.359 11.185 1.00 89.50 95 GLY A O 1
ATOM 705 N N . SER A 1 96 ? -10.301 1.680 12.234 1.00 90.62 96 SER A N 1
ATOM 706 C CA . SER A 1 96 ? -10.126 3.107 11.957 1.00 90.62 96 SER A CA 1
ATOM 707 C C . SER A 1 96 ? -9.924 3.344 10.466 1.00 90.62 96 SER A C 1
ATOM 709 O O . SER A 1 96 ? -9.238 2.563 9.804 1.00 90.62 96 SER A O 1
ATOM 711 N N . GLU A 1 97 ? -10.495 4.426 9.946 1.00 93.69 97 GLU A N 1
ATOM 712 C CA . GLU A 1 97 ? -10.240 4.870 8.577 1.00 93.69 97 GLU A CA 1
ATOM 713 C C . GLU A 1 97 ? -8.890 5.591 8.492 1.00 93.69 97 GLU A C 1
ATOM 715 O O . GLU A 1 97 ? -8.507 6.270 9.449 1.00 93.69 97 GLU A O 1
ATOM 720 N N . PRO A 1 98 ? -8.148 5.437 7.382 1.00 93.88 98 PRO A N 1
ATOM 721 C CA . PRO A 1 98 ? -7.022 6.308 7.117 1.00 93.88 98 PRO A CA 1
ATOM 722 C C . PRO A 1 98 ? -7.520 7.724 6.827 1.00 93.88 98 PRO A C 1
ATOM 724 O O . PRO A 1 98 ? -8.532 7.921 6.150 1.00 93.88 98 PRO A O 1
ATOM 727 N N . GLU A 1 99 ? -6.771 8.709 7.301 1.00 91.06 99 GLU A N 1
ATOM 728 C CA . GLU A 1 99 ? -7.038 10.123 7.096 1.00 91.06 99 GLU A CA 1
ATOM 729 C C . GLU A 1 99 ? -5.919 10.739 6.259 1.00 91.06 99 GLU A C 1
ATOM 731 O O . GLU A 1 99 ? -4.742 10.653 6.607 1.00 91.06 99 GLU A O 1
ATOM 736 N N . VAL A 1 100 ? -6.291 11.409 5.166 1.00 88.19 100 VAL A N 1
ATOM 737 C CA . VAL A 1 100 ? -5.366 12.288 4.448 1.00 88.19 100 VAL A CA 1
ATOM 738 C C . VAL A 1 100 ? -5.177 13.545 5.293 1.00 88.19 100 VAL A C 1
ATOM 740 O O . VAL A 1 100 ? -6.079 14.379 5.425 1.00 88.19 100 VAL A O 1
ATOM 743 N N . LEU A 1 101 ? -4.001 13.680 5.894 1.00 82.19 101 LEU A N 1
ATOM 744 C CA . LEU A 1 101 ? -3.658 14.782 6.775 1.00 82.19 101 LEU A CA 1
ATOM 745 C C . LEU A 1 101 ? -3.339 16.000 5.901 1.00 82.19 101 LEU A C 1
ATOM 747 O O . LEU A 1 101 ? -2.198 16.254 5.532 1.00 82.19 101 LEU A O 1
ATOM 751 N N . GLY A 1 102 ? -4.364 16.789 5.566 1.00 63.69 102 GLY A N 1
ATOM 752 C CA . GLY A 1 102 ? -4.284 17.970 4.684 1.00 63.69 102 GLY A CA 1
ATOM 753 C C . GLY A 1 102 ? -3.436 19.151 5.194 1.00 63.69 102 GLY A C 1
ATOM 754 O O . GLY A 1 102 ? -3.729 20.302 4.875 1.00 63.69 102 GLY A O 1
ATOM 755 N N . ARG A 1 103 ? -2.425 18.901 6.035 1.00 59.66 103 ARG A N 1
ATOM 756 C CA . ARG A 1 103 ? -1.478 19.886 6.581 1.00 59.66 103 ARG A CA 1
ATOM 757 C C . ARG A 1 103 ? -0.092 19.821 5.916 1.00 59.66 103 ARG A C 1
ATOM 759 O O . ARG A 1 103 ? 0.742 20.678 6.211 1.00 59.66 103 ARG A O 1
ATOM 766 N N . GLY A 1 104 ? 0.136 18.847 5.034 1.00 61.12 104 GLY A N 1
ATOM 767 C CA . GLY A 1 104 ? 1.381 18.631 4.297 1.00 61.12 104 GLY A CA 1
ATOM 768 C C . GLY A 1 104 ? 1.603 19.542 3.093 1.00 61.12 104 GLY A C 1
ATOM 769 O O . GLY A 1 104 ? 0.676 20.149 2.561 1.00 61.12 104 GLY A O 1
ATOM 770 N N . ARG A 1 105 ? 2.858 19.621 2.626 1.00 69.69 105 ARG A N 1
ATOM 771 C CA . ARG A 1 105 ? 3.207 20.186 1.299 1.00 69.69 105 ARG A CA 1
ATOM 772 C C . ARG A 1 105 ? 3.211 19.122 0.194 1.00 69.69 105 ARG A C 1
ATOM 774 O O . ARG A 1 105 ? 3.444 19.454 -0.965 1.00 69.69 105 ARG A O 1
ATOM 781 N N . THR A 1 106 ? 3.016 17.866 0.573 1.00 79.81 106 THR A N 1
ATOM 782 C CA . THR A 1 106 ? 3.113 16.662 -0.249 1.00 79.81 106 THR A CA 1
ATOM 783 C C . THR A 1 106 ? 1.714 16.260 -0.725 1.00 79.81 106 THR A C 1
ATOM 785 O O . THR A 1 106 ? 0.783 16.194 0.086 1.00 79.81 106 THR A O 1
ATOM 788 N N . PRO A 1 107 ? 1.514 16.018 -2.032 1.00 88.56 107 PRO A N 1
ATOM 789 C CA . PRO A 1 107 ? 0.274 15.421 -2.515 1.00 88.56 107 PRO A CA 1
ATOM 790 C C . PRO A 1 107 ? 0.020 14.102 -1.774 1.00 88.56 107 PRO A C 1
ATOM 792 O O . PRO A 1 107 ? 0.954 13.342 -1.530 1.00 88.56 107 PRO A O 1
ATOM 795 N N . SER A 1 108 ? -1.218 13.879 -1.327 1.00 92.06 108 SER A N 1
ATOM 796 C CA . SER A 1 108 ? -1.539 12.772 -0.421 1.00 92.06 108 SER A CA 1
ATOM 797 C C . SER A 1 108 ? -2.850 12.098 -0.816 1.00 92.06 108 SER A C 1
ATOM 799 O O . SER A 1 108 ? -3.862 12.779 -0.978 1.00 92.06 108 SER A O 1
ATOM 801 N N . TRP A 1 109 ? -2.822 10.779 -0.999 1.00 94.31 109 TRP A N 1
ATOM 802 C CA . TRP A 1 109 ? -3.956 9.976 -1.468 1.00 94.31 109 TRP A CA 1
ATOM 803 C C . TRP A 1 109 ? -3.740 8.488 -1.158 1.00 94.31 109 TRP A C 1
ATOM 805 O O . TRP A 1 109 ? -2.717 8.103 -0.590 1.00 94.31 109 TRP A O 1
ATOM 815 N N . ILE A 1 110 ? -4.718 7.644 -1.489 1.00 96.50 110 ILE A N 1
ATOM 816 C CA . ILE A 1 110 ? -4.627 6.190 -1.323 1.00 96.50 110 ILE A CA 1
ATOM 817 C C . ILE A 1 110 ? -5.061 5.523 -2.621 1.00 96.50 110 ILE A C 1
ATOM 819 O O . ILE A 1 110 ? -6.160 5.785 -3.097 1.00 96.50 110 ILE A O 1
ATOM 823 N N . ASP A 1 111 ? -4.247 4.610 -3.135 1.00 97.06 111 ASP A N 1
ATOM 824 C CA . ASP A 1 111 ? -4.574 3.794 -4.301 1.00 97.06 111 ASP A CA 1
ATOM 825 C C . ASP A 1 111 ? -4.813 2.336 -3.911 1.00 97.06 111 ASP A C 1
ATOM 827 O O . ASP A 1 111 ? -4.324 1.826 -2.897 1.00 97.06 111 ASP A O 1
ATOM 831 N N . VAL A 1 112 ? -5.548 1.627 -4.765 1.00 97.94 112 VAL A N 1
ATOM 832 C CA . VAL A 1 112 ? -5.688 0.175 -4.708 1.00 97.94 112 VAL A CA 1
ATOM 833 C C . VAL A 1 112 ? -4.952 -0.422 -5.888 1.00 97.94 112 VAL A C 1
ATOM 835 O O . VAL A 1 112 ? -5.288 -0.188 -7.049 1.00 97.94 112 VAL A O 1
ATOM 838 N N . TRP A 1 113 ? -3.993 -1.276 -5.572 1.00 97.50 113 TRP A N 1
ATOM 839 C CA . TRP A 1 113 ? -3.213 -2.036 -6.529 1.00 97.50 113 TRP A CA 1
ATOM 840 C C . TRP A 1 113 ? -3.569 -3.515 -6.436 1.00 97.50 113 TRP A C 1
ATOM 842 O O . TRP A 1 113 ? -4.085 -3.993 -5.421 1.00 97.50 113 TRP A O 1
ATOM 852 N N . ARG A 1 114 ? -3.300 -4.262 -7.505 1.00 97.75 114 ARG A N 1
ATOM 853 C CA . ARG A 1 114 ? -3.491 -5.711 -7.558 1.00 97.75 114 ARG A CA 1
ATOM 854 C C . ARG A 1 114 ? -2.246 -6.382 -8.116 1.00 97.75 114 ARG A C 1
ATOM 856 O O . ARG A 1 114 ? -1.765 -5.975 -9.168 1.00 97.75 114 ARG A O 1
ATOM 863 N N . GLY A 1 115 ? -1.767 -7.411 -7.427 1.00 96.31 115 GLY A N 1
ATOM 864 C CA . GLY A 1 115 ? -0.704 -8.273 -7.931 1.00 96.31 115 GLY A CA 1
ATOM 865 C C . GLY A 1 115 ? -1.196 -9.255 -8.989 1.00 96.31 115 GLY A C 1
ATOM 866 O O . GLY A 1 115 ? -2.391 -9.561 -9.074 1.00 96.31 115 GLY A O 1
ATOM 867 N N . GLU A 1 116 ? -0.263 -9.804 -9.768 1.00 93.44 116 GLU A N 1
ATOM 868 C CA . GLU A 1 116 ? -0.535 -10.922 -10.690 1.00 93.44 116 GLU A CA 1
ATOM 869 C C . GLU A 1 116 ? -1.132 -12.145 -9.961 1.00 93.44 116 GLU A C 1
ATOM 871 O O . GLU A 1 116 ? -1.903 -12.906 -10.544 1.00 93.44 116 GLU A O 1
ATOM 876 N N . ASP A 1 117 ? -0.833 -12.303 -8.667 1.00 91.31 117 ASP A N 1
ATOM 877 C CA . ASP A 1 117 ? -1.384 -13.343 -7.788 1.00 91.31 117 ASP A CA 1
ATOM 878 C C . ASP A 1 117 ? -2.817 -13.051 -7.286 1.00 91.31 117 ASP A C 1
ATOM 880 O O . ASP A 1 117 ? -3.399 -13.847 -6.547 1.00 91.31 117 ASP A O 1
ATOM 884 N N . GLY A 1 118 ? -3.394 -11.914 -7.688 1.00 92.62 118 GLY A N 1
ATOM 885 C CA . GLY A 1 118 ? -4.745 -11.478 -7.347 1.00 92.62 118 GLY A CA 1
ATOM 886 C C . GLY A 1 118 ? -4.873 -10.753 -6.007 1.00 92.62 118 GLY A C 1
ATOM 887 O O . GLY A 1 118 ? -5.948 -10.210 -5.738 1.00 92.62 118 GLY A O 1
ATOM 888 N N . ARG A 1 119 ? -3.819 -10.697 -5.181 1.00 95.38 119 ARG A N 1
ATOM 889 C CA . ARG A 1 119 ? -3.864 -9.996 -3.890 1.00 95.38 119 ARG A CA 1
ATOM 890 C C . ARG A 1 119 ? -3.902 -8.492 -4.097 1.00 95.38 119 ARG A C 1
ATOM 892 O O . ARG A 1 119 ? -3.283 -7.961 -5.021 1.00 95.38 119 ARG A O 1
ATOM 899 N N . ARG A 1 120 ? -4.627 -7.799 -3.222 1.00 97.25 120 ARG A N 1
ATOM 900 C CA . ARG A 1 120 ? -4.699 -6.338 -3.237 1.00 97.25 120 ARG A CA 1
ATOM 901 C C . ARG A 1 120 ? -3.630 -5.713 -2.355 1.00 97.25 120 ARG A C 1
ATOM 903 O O . ARG A 1 120 ? -3.256 -6.262 -1.317 1.00 97.25 120 ARG A O 1
ATOM 910 N N . VAL A 1 121 ? -3.199 -4.525 -2.751 1.00 97.88 121 VAL A N 1
ATOM 911 C CA . VAL A 1 121 ? -2.364 -3.641 -1.945 1.00 97.88 121 VAL A CA 1
ATOM 912 C C . VAL A 1 121 ? -3.070 -2.300 -1.821 1.00 97.88 121 VAL A C 1
ATOM 914 O O . VAL A 1 121 ? -3.521 -1.747 -2.819 1.00 97.88 121 VAL A O 1
ATOM 917 N N . LEU A 1 122 ? -3.189 -1.806 -0.593 1.00 97.88 122 LEU A N 1
ATOM 918 C CA . LEU A 1 122 ? -3.561 -0.423 -0.318 1.00 97.88 122 LEU A CA 1
ATOM 919 C C . LEU A 1 122 ? -2.265 0.376 -0.246 1.00 97.88 122 LEU A C 1
ATOM 921 O O . LEU A 1 122 ? -1.432 0.106 0.621 1.00 97.88 122 LEU A O 1
ATOM 925 N N . PHE A 1 123 ? -2.071 1.301 -1.178 1.00 96.50 123 PHE A N 1
ATOM 926 C CA . PHE A 1 123 ? -0.868 2.118 -1.236 1.00 96.50 123 PHE A CA 1
ATOM 927 C C . PHE A 1 123 ? -1.203 3.534 -0.776 1.00 96.50 123 PHE A C 1
ATOM 929 O O . PHE A 1 123 ? -1.969 4.233 -1.428 1.00 96.50 123 PHE A O 1
ATOM 936 N N . ALA A 1 124 ? -0.690 3.923 0.388 1.00 95.69 124 ALA A N 1
ATOM 937 C CA . ALA A 1 124 ? -0.861 5.255 0.947 1.00 95.69 124 ALA A CA 1
ATOM 938 C C . ALA A 1 124 ? 0.289 6.176 0.512 1.00 95.69 124 ALA A C 1
ATOM 940 O O . ALA A 1 124 ? 1.464 5.843 0.685 1.00 95.69 124 ALA A O 1
ATOM 941 N N . HIS A 1 125 ? -0.062 7.349 -0.002 1.00 93.62 125 HIS A N 1
ATOM 942 C CA . HIS A 1 125 ? 0.865 8.339 -0.532 1.00 93.62 125 HIS A CA 1
ATOM 943 C C . HIS A 1 125 ? 0.841 9.609 0.308 1.00 93.62 125 HIS A C 1
ATOM 945 O O . HIS A 1 125 ? -0.231 10.106 0.650 1.00 93.62 125 HIS A O 1
ATOM 951 N N . GLY A 1 126 ? 2.020 10.153 0.597 1.00 92.00 126 GLY A N 1
ATOM 952 C CA . GLY A 1 126 ? 2.185 11.408 1.318 1.00 92.00 126 GLY A CA 1
ATOM 953 C C . GLY A 1 126 ? 1.792 11.303 2.790 1.00 92.00 126 GLY A C 1
ATOM 954 O O . GLY A 1 126 ? 2.069 10.307 3.468 1.00 92.00 126 GLY A O 1
ATOM 955 N N . ASP A 1 127 ? 1.141 12.354 3.273 1.00 91.31 127 ASP A N 1
ATOM 956 C CA . ASP A 1 127 ? 0.776 12.555 4.669 1.00 91.31 127 ASP A CA 1
ATOM 957 C C . ASP A 1 127 ? -0.560 11.846 4.956 1.00 91.31 127 ASP A C 1
ATOM 959 O O . ASP A 1 127 ? -1.619 12.466 5.078 1.00 91.31 127 ASP A O 1
ATOM 963 N N . VAL A 1 128 ? -0.522 10.515 5.027 1.00 92.50 128 VAL A N 1
ATOM 964 C CA . VAL A 1 128 ? -1.672 9.668 5.374 1.00 92.50 128 VAL A CA 1
ATOM 965 C C . VAL A 1 128 ? -1.473 9.096 6.770 1.00 92.50 128 VAL A C 1
ATOM 967 O O . VAL A 1 128 ? -0.566 8.301 7.000 1.00 92.50 128 VAL A O 1
ATOM 970 N N . GLY A 1 129 ? -2.356 9.469 7.693 1.00 92.75 129 GLY A N 1
ATOM 971 C CA . GLY A 1 129 ? -2.421 8.877 9.024 1.00 92.75 129 GLY A CA 1
ATOM 972 C C . GLY A 1 129 ? -3.330 7.654 9.019 1.00 92.75 129 GLY A C 1
ATOM 973 O O . GLY A 1 129 ? -4.424 7.699 8.462 1.00 92.75 129 GLY A O 1
ATOM 974 N N . TRP A 1 130 ? -2.916 6.559 9.655 1.00 93.50 130 TRP A N 1
ATOM 975 C CA . TRP A 1 130 ? -3.769 5.380 9.819 1.00 93.50 130 TRP A CA 1
ATOM 976 C C . TRP A 1 130 ? -3.456 4.676 11.135 1.00 93.50 130 TRP A C 1
ATOM 978 O O . TRP A 1 130 ? -2.503 3.900 11.242 1.00 93.50 130 TRP A O 1
ATOM 988 N N . GLY A 1 131 ? -4.270 4.969 12.153 1.00 88.12 131 GLY A N 1
ATOM 989 C CA . GLY A 1 131 ? -3.972 4.554 13.525 1.00 88.12 131 GLY A CA 1
ATOM 990 C C . GLY A 1 131 ? -2.574 5.017 13.950 1.00 88.12 131 GLY A C 1
ATOM 991 O O . GLY A 1 131 ? -2.139 6.093 13.555 1.00 88.12 131 GLY A O 1
ATOM 992 N N . ASP A 1 132 ? -1.865 4.173 14.700 1.00 84.81 132 ASP A N 1
ATOM 993 C CA . ASP A 1 132 ? -0.464 4.406 15.087 1.00 84.81 132 ASP A CA 1
ATOM 994 C C . ASP A 1 132 ? 0.542 3.794 14.087 1.00 84.81 132 ASP A C 1
ATOM 996 O O . ASP A 1 132 ? 1.751 3.829 14.317 1.00 84.81 132 ASP A O 1
ATOM 1000 N N . ALA A 1 133 ? 0.054 3.174 13.004 1.00 80.88 133 ALA A N 1
ATOM 1001 C CA . ALA A 1 133 ? 0.887 2.430 12.058 1.00 80.88 133 ALA A CA 1
ATOM 1002 C C . ALA A 1 133 ? 1.490 3.321 10.962 1.00 80.88 133 ALA A C 1
ATOM 1004 O O . ALA A 1 133 ? 2.554 2.999 10.435 1.00 80.88 133 ALA A O 1
ATOM 1005 N N . LEU A 1 134 ? 0.812 4.422 10.627 1.00 81.00 134 LEU A N 1
ATOM 1006 C CA . LEU A 1 134 ? 1.276 5.449 9.694 1.00 81.00 134 LEU A CA 1
ATOM 1007 C C . LEU A 1 134 ? 1.254 6.811 10.398 1.00 81.00 134 LEU A C 1
ATOM 1009 O O . LEU A 1 134 ? 0.275 7.116 11.084 1.00 81.00 134 LEU A O 1
ATOM 1013 N N . ALA A 1 135 ? 2.315 7.604 10.223 1.00 60.72 135 ALA A N 1
ATOM 1014 C CA . ALA A 1 135 ? 2.479 8.934 10.811 1.00 60.72 135 ALA A CA 1
ATOM 1015 C C . ALA A 1 135 ? 3.198 9.886 9.851 1.00 60.72 135 ALA A C 1
ATOM 1017 O O . ALA A 1 135 ? 4.237 9.469 9.286 1.00 60.72 135 ALA A O 1
#

Secondary structure (DSSP, 8-state):
----------PPPPTTS-HHHHSTTSB-TTS-EE-TT--EEEEEESS--HHHHHHHHHH-TT-EEEEETT-SSS-TTS--EE--HHHHHHHHHH-PPPEE-TT-SS--EEEEEEETTS-EEEEEESSEEBTTTB-

pLDDT: mean 86.45, std 14.21, range [43.53, 97.94]

Foldseek 3Di:
DDDDPDPPPPDPPDPCNLQLCVAAQAADQVGWGHHNRSFTKDFDWWQDFLLVVLVCLQPALQEWEKEWAQLPNGHRPTDIDTDDSVVSVVLNVVSDGKDQPVPDPHNWGWTWMATPVGYIYIYTGHRIDRPVRGD